Protein AF-A0A2N2LH31-F1 (afdb_monomer_lite)

Secondary structure (DSSP, 8-state):
----STTTT----TT---SS-SSHHHHHHHHHHHH--HHHHHHHHHHHHHHHHHHHHH-SS-SS-TTTHHHHHHHHHHHHHHHHHHHHHHHHHHHHHHHHHHHHHHHHHHHHHHHHHHHHHHHHHHHHHHHHHHHHHHHHHHHHHHHHHHHHHHHHHHHHHHHHHHHHHHHHHHH--

Sequence (177 aa):
MSQNRATRHLLPHAHLGATFGSDRFGAFAERFARGFGAPRFLIAQTIAVAVWIAWNAATHDAFDPFPFILLNLAFSTQAAYAAPLILLAQTRQAERDREWTDADAHHREELSGATLELLAQNTSLTESVSELLQRNTTLTEELQALLRQNTKLTRQVHDLSRHIDGLTGEIHARIAP

Radius of gyration: 48.24 Å; chains: 1; bounding box: 97×50×136 Å

pLDDT: mean 84.01, std 14.58, range [45.69, 97.94]

Structure (mmCIF, N/CA/C/O backbone):
data_AF-A0A2N2LH31-F1
#
_entry.id   AF-A0A2N2LH31-F1
#
loop_
_atom_site.group_PDB
_atom_site.id
_atom_site.type_symbol
_atom_site.label_atom_id
_atom_site.label_alt_id
_atom_site.label_comp_id
_atom_site.label_asym_id
_atom_site.label_entity_id
_atom_site.label_seq_id
_atom_site.pdbx_PDB_ins_code
_atom_site.Cartn_x
_atom_site.Cartn_y
_atom_site.Cartn_z
_atom_site.occupancy
_atom_site.B_iso_or_equiv
_atom_site.auth_seq_id
_atom_site.auth_comp_id
_atom_site.auth_asym_id
_atom_site.auth_atom_id
_atom_site.pdbx_PDB_model_num
ATOM 1 N N . MET A 1 1 ? -39.352 -5.145 4.493 1.00 45.69 1 MET A N 1
ATOM 2 C CA . MET A 1 1 ? -38.837 -4.703 3.173 1.00 45.69 1 MET A CA 1
ATOM 3 C C . MET A 1 1 ? -37.387 -4.227 3.302 1.00 45.69 1 MET A C 1
ATOM 5 O O . MET A 1 1 ? -37.117 -3.044 3.172 1.00 45.69 1 MET A O 1
ATOM 9 N N . SER A 1 2 ? -36.446 -5.134 3.590 1.00 51.97 2 SER A N 1
ATOM 10 C CA . SER A 1 2 ? -35.007 -4.820 3.653 1.00 51.97 2 SER A CA 1
ATOM 11 C C . SER A 1 2 ? -34.192 -6.082 3.372 1.00 51.97 2 SER A C 1
ATOM 13 O O . SER A 1 2 ? -33.746 -6.756 4.287 1.00 51.97 2 SER A O 1
ATOM 15 N N . GLN A 1 3 ? -34.091 -6.467 2.101 1.00 52.31 3 GLN A N 1
ATOM 16 C CA . GLN A 1 3 ? -33.168 -7.508 1.635 1.00 52.31 3 GLN A CA 1
ATOM 17 C C . GLN A 1 3 ? -32.968 -7.320 0.129 1.00 52.31 3 GLN A C 1
ATOM 19 O O . GLN A 1 3 ? -33.564 -8.026 -0.675 1.00 52.31 3 GLN A O 1
ATOM 24 N N . ASN A 1 4 ? -32.213 -6.290 -0.272 1.00 50.59 4 ASN A N 1
ATOM 25 C CA . ASN A 1 4 ? -31.681 -6.225 -1.640 1.00 50.59 4 ASN A CA 1
ATOM 26 C C . ASN A 1 4 ? -30.512 -5.230 -1.777 1.00 50.59 4 ASN A C 1
ATOM 28 O O . ASN A 1 4 ? -30.569 -4.281 -2.553 1.00 50.59 4 ASN A O 1
ATOM 32 N N . ARG A 1 5 ? -29.456 -5.388 -0.968 1.00 58.22 5 ARG A N 1
ATOM 33 C CA . ARG A 1 5 ? -28.198 -4.627 -1.146 1.00 58.22 5 ARG A CA 1
ATOM 34 C C . ARG A 1 5 ? -26.952 -5.502 -1.315 1.00 58.22 5 ARG A C 1
ATOM 36 O O . ARG A 1 5 ? -25.916 -4.986 -1.704 1.00 58.22 5 ARG A O 1
ATOM 43 N N . ALA A 1 6 ? -27.054 -6.815 -1.103 1.00 57.94 6 ALA A N 1
ATOM 44 C CA . ALA A 1 6 ? -25.898 -7.713 -1.086 1.00 57.94 6 ALA A CA 1
ATOM 45 C C . ALA A 1 6 ? -25.481 -8.277 -2.463 1.00 57.94 6 ALA A C 1
ATOM 47 O O . ALA A 1 6 ? -24.481 -8.975 -2.553 1.00 57.94 6 ALA A O 1
ATOM 48 N N . THR A 1 7 ? -26.208 -7.992 -3.548 1.00 54.97 7 THR A N 1
ATOM 49 C CA . THR A 1 7 ? -25.987 -8.638 -4.861 1.00 54.97 7 THR A CA 1
ATOM 50 C C . THR A 1 7 ? -25.370 -7.733 -5.930 1.00 54.97 7 THR A C 1
ATOM 52 O O . THR A 1 7 ? -25.265 -8.137 -7.085 1.00 54.97 7 THR A O 1
ATOM 55 N N . ARG A 1 8 ? -24.915 -6.519 -5.585 1.00 56.97 8 ARG A N 1
ATOM 56 C CA . ARG A 1 8 ? -24.373 -5.570 -6.580 1.00 56.97 8 ARG A CA 1
ATOM 57 C C . ARG A 1 8 ? -22.922 -5.844 -7.008 1.00 56.97 8 ARG A C 1
ATOM 59 O O . ARG A 1 8 ? -22.485 -5.281 -8.002 1.00 56.97 8 ARG A O 1
ATOM 66 N N . HIS A 1 9 ? -22.197 -6.715 -6.303 1.00 56.19 9 HIS A N 1
ATOM 67 C CA . HIS A 1 9 ? -20.758 -6.945 -6.519 1.00 56.19 9 HIS A CA 1
ATOM 68 C C . HIS A 1 9 ? -20.408 -8.163 -7.394 1.00 56.19 9 HIS A C 1
ATOM 70 O O . HIS A 1 9 ? -19.239 -8.505 -7.523 1.00 56.19 9 HIS A O 1
ATOM 76 N N . LEU A 1 10 ? -21.388 -8.806 -8.037 1.00 57.91 10 LEU A N 1
ATOM 77 C CA . LEU A 1 10 ? -21.166 -9.961 -8.921 1.00 57.91 10 LEU A CA 1
ATOM 78 C C . LEU A 1 10 ? -21.287 -9.579 -10.405 1.00 57.91 10 LEU A C 1
ATOM 80 O O . LEU A 1 10 ? -22.038 -10.205 -11.148 1.00 57.91 10 LEU A O 1
ATOM 84 N N . LEU A 1 11 ? -20.560 -8.549 -10.847 1.00 63.25 11 LEU A N 1
ATOM 85 C CA . LEU A 1 11 ? -20.294 -8.347 -12.275 1.00 63.25 11 LEU A CA 1
ATOM 86 C C . LEU A 1 11 ? -18.932 -8.972 -12.609 1.00 63.25 11 LEU A C 1
ATOM 88 O O . LEU A 1 11 ? -17.904 -8.439 -12.192 1.00 63.25 11 LEU A O 1
ATOM 92 N N . PRO A 1 12 ? -18.898 -10.094 -13.349 1.00 55.97 12 PRO A N 1
ATOM 93 C CA . PRO A 1 12 ? -17.662 -10.650 -13.871 1.00 55.97 12 PRO A CA 1
ATOM 94 C C . PRO A 1 12 ? -16.998 -9.626 -14.792 1.00 55.97 12 PRO A C 1
ATOM 96 O O . PRO A 1 12 ? -17.654 -9.034 -15.649 1.00 55.97 12 PRO A O 1
ATOM 99 N N . HIS A 1 13 ? -15.696 -9.430 -14.619 1.00 55.97 13 HIS A N 1
ATOM 100 C CA . HIS A 1 13 ? -14.848 -8.559 -15.427 1.00 55.97 13 HIS A CA 1
ATOM 101 C C . HIS A 1 13 ? -14.835 -8.983 -16.912 1.00 55.97 13 HIS A C 1
ATOM 103 O O . HIS A 1 13 ? -13.905 -9.629 -17.383 1.00 55.97 13 HIS A O 1
ATOM 109 N N . ALA A 1 14 ? -15.860 -8.599 -17.674 1.00 53.34 14 ALA A N 1
ATOM 110 C CA . ALA A 1 14 ? -15.979 -8.844 -19.115 1.00 53.34 14 ALA A CA 1
ATOM 111 C C . ALA A 1 14 ? -15.259 -7.783 -19.976 1.00 53.34 14 ALA A C 1
ATOM 113 O O . ALA A 1 14 ? -15.444 -7.734 -21.189 1.00 53.34 14 ALA A O 1
ATOM 114 N N . HIS A 1 15 ? -14.427 -6.933 -19.363 1.00 51.41 15 HIS A N 1
ATOM 115 C CA . HIS A 1 15 ? -13.677 -5.873 -20.046 1.00 51.41 15 HIS A CA 1
ATOM 116 C C . HIS A 1 15 ? -12.188 -6.182 -20.245 1.00 51.41 15 HIS A C 1
ATOM 118 O O . HIS A 1 15 ? -11.437 -5.292 -20.633 1.00 51.41 15 HIS A O 1
ATOM 124 N N . LEU A 1 16 ? -11.753 -7.439 -20.094 1.00 53.88 16 LEU A N 1
ATOM 125 C CA . LEU A 1 16 ? -10.480 -7.897 -20.670 1.00 53.88 16 LEU A CA 1
ATOM 126 C C . LEU A 1 16 ? -10.617 -8.044 -22.198 1.00 53.88 16 LEU A C 1
ATOM 128 O O . LEU A 1 16 ? -10.362 -9.101 -22.772 1.00 53.88 16 LEU A O 1
ATOM 132 N N . GLY A 1 17 ? -11.036 -6.968 -22.869 1.00 49.69 17 GLY A N 1
ATOM 133 C CA . GLY A 1 17 ? -10.661 -6.766 -24.257 1.00 49.69 17 GLY A CA 1
ATOM 134 C C . GLY A 1 17 ? -9.139 -6.814 -24.301 1.00 49.69 17 GLY A C 1
ATOM 135 O O . GLY A 1 17 ? -8.484 -6.212 -23.449 1.00 49.69 17 GLY A O 1
ATOM 136 N N . ALA A 1 18 ? -8.593 -7.611 -25.218 1.00 56.12 18 ALA A N 1
ATOM 137 C CA . ALA A 1 18 ? -7.158 -7.777 -25.389 1.00 56.12 18 ALA A CA 1
ATOM 138 C C . ALA A 1 18 ? -6.445 -6.423 -25.232 1.00 56.12 18 ALA A C 1
ATOM 140 O O . ALA A 1 18 ? -6.849 -5.429 -25.834 1.00 56.12 18 ALA A O 1
ATOM 141 N N . THR A 1 19 ? -5.400 -6.384 -24.400 1.00 56.78 19 THR A N 1
ATOM 142 C CA . THR A 1 19 ? -4.650 -5.167 -24.028 1.00 56.78 19 THR A CA 1
ATOM 143 C C . THR A 1 19 ? -4.123 -4.398 -25.250 1.00 56.78 19 THR A C 1
ATOM 145 O O . THR A 1 19 ? -3.793 -3.220 -25.162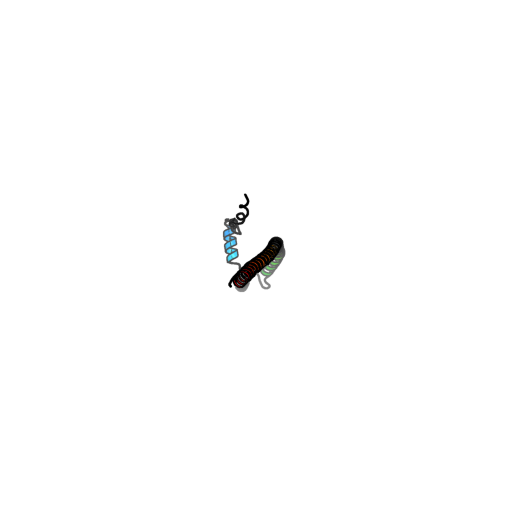 1.00 56.78 19 THR A O 1
ATOM 148 N N . PHE A 1 20 ? -4.106 -5.058 -26.409 1.00 56.59 20 PHE A N 1
ATOM 149 C CA . PHE A 1 20 ? -4.045 -4.462 -27.732 1.00 56.59 20 PHE A CA 1
ATOM 150 C C . PHE A 1 20 ? -5.225 -5.027 -28.531 1.00 56.59 20 PHE A C 1
ATOM 152 O O . PHE A 1 20 ? -5.375 -6.245 -28.588 1.00 56.59 20 PHE A O 1
ATOM 159 N N . GLY A 1 21 ? -6.081 -4.164 -29.090 1.00 55.81 21 GLY A N 1
ATOM 160 C CA . GLY A 1 21 ? -7.324 -4.554 -29.769 1.00 55.81 21 GLY A CA 1
ATOM 161 C C . GLY A 1 21 ? -7.152 -5.657 -30.823 1.00 55.81 21 GLY A C 1
ATOM 162 O O . GLY A 1 21 ? -6.046 -5.933 -31.280 1.00 55.81 21 GLY A O 1
ATOM 163 N N . SER A 1 22 ? -8.256 -6.284 -31.233 1.00 60.31 22 SER A N 1
ATOM 164 C CA . SER A 1 22 ? -8.323 -7.436 -32.154 1.00 60.31 22 SER A CA 1
ATOM 165 C C . SER A 1 22 ? -7.925 -7.138 -33.614 1.00 60.31 22 SER A C 1
ATOM 167 O O . SER A 1 22 ? -8.439 -7.752 -34.547 1.00 60.31 22 SER A O 1
ATOM 169 N N . ASP A 1 23 ? -7.008 -6.201 -33.819 1.00 73.25 23 ASP A N 1
ATOM 170 C CA . ASP A 1 23 ? -6.444 -5.831 -35.105 1.00 73.25 23 ASP A CA 1
ATOM 171 C C . ASP A 1 23 ? -5.160 -6.618 -35.389 1.00 73.25 23 ASP A C 1
ATOM 173 O O . ASP A 1 23 ? -4.504 -7.167 -34.500 1.00 73.25 23 ASP A O 1
ATOM 177 N N . ARG A 1 24 ? -4.722 -6.615 -36.652 1.00 69.12 24 ARG A N 1
ATOM 178 C CA . ARG A 1 24 ? -3.431 -7.199 -37.075 1.00 69.12 24 ARG A CA 1
ATOM 179 C C . ARG A 1 24 ? -2.246 -6.629 -36.275 1.00 69.12 24 ARG A C 1
ATOM 181 O O . ARG A 1 24 ? -1.245 -7.318 -36.088 1.00 69.12 24 ARG A O 1
ATOM 188 N N . PHE A 1 25 ? -2.392 -5.403 -35.766 1.00 66.25 25 PHE A N 1
ATOM 189 C CA . PHE A 1 25 ? -1.468 -4.766 -34.829 1.00 66.25 25 PHE A CA 1
ATOM 190 C C . PHE A 1 25 ? -1.490 -5.388 -33.432 1.00 66.25 25 PHE A C 1
ATOM 192 O O . PHE A 1 25 ? -0.424 -5.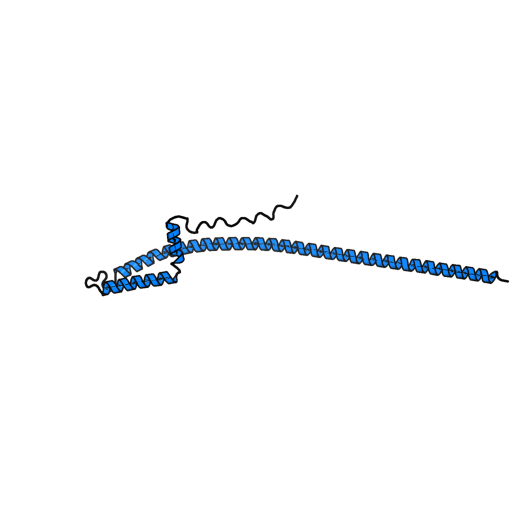547 -32.847 1.00 66.25 25 PHE A O 1
ATOM 199 N N . GLY A 1 26 ? -2.653 -5.792 -32.916 1.00 68.06 26 GLY A N 1
ATOM 200 C CA . GLY A 1 26 ? -2.762 -6.490 -31.636 1.00 68.06 26 GLY A CA 1
ATOM 201 C C . GLY A 1 26 ? -2.076 -7.846 -31.669 1.00 68.06 26 GLY A C 1
ATOM 202 O O . GLY A 1 26 ? -1.240 -8.121 -30.819 1.00 68.06 26 GLY A O 1
ATOM 203 N N . ALA A 1 27 ? -2.297 -8.641 -32.720 1.00 73.50 27 ALA A N 1
ATOM 204 C CA . ALA A 1 27 ? -1.615 -9.928 -32.891 1.00 73.50 27 ALA A CA 1
ATOM 205 C C . ALA A 1 27 ? -0.083 -9.782 -33.032 1.00 73.50 27 ALA A C 1
ATOM 207 O O . ALA A 1 27 ? 0.683 -10.607 -32.522 1.00 73.50 27 ALA A O 1
ATOM 208 N N . PHE A 1 28 ? 0.380 -8.721 -33.705 1.00 71.31 28 PHE A N 1
ATOM 209 C CA . PHE A 1 28 ? 1.802 -8.385 -33.793 1.00 71.31 28 PHE A CA 1
ATOM 210 C C . PHE A 1 28 ? 2.365 -7.948 -32.437 1.00 71.31 28 PHE A C 1
ATOM 212 O O . PHE A 1 28 ? 3.392 -8.479 -32.019 1.00 71.31 28 PHE A O 1
ATOM 219 N N . ALA A 1 29 ? 1.671 -7.052 -31.731 1.00 68.31 29 ALA A N 1
ATOM 220 C CA . ALA A 1 29 ? 2.033 -6.582 -30.397 1.00 68.31 29 ALA A CA 1
ATOM 221 C C . ALA A 1 29 ? 2.070 -7.730 -29.383 1.00 68.31 29 ALA A C 1
ATOM 223 O O . ALA A 1 29 ? 2.981 -7.794 -28.569 1.00 68.31 29 ALA A O 1
ATOM 224 N N . GLU A 1 30 ? 1.153 -8.688 -29.473 1.00 72.12 30 GLU A N 1
ATOM 225 C CA . GLU A 1 30 ? 1.095 -9.851 -28.590 1.00 72.12 30 GLU A CA 1
ATOM 226 C C . GLU A 1 30 ? 2.241 -10.840 -28.862 1.00 72.12 30 GLU A C 1
ATOM 228 O O . GLU A 1 30 ? 2.814 -11.426 -27.939 1.00 72.12 30 GLU A O 1
ATOM 233 N N . ARG A 1 31 ? 2.636 -11.012 -30.134 1.00 70.94 31 ARG A N 1
ATOM 234 C CA . ARG A 1 31 ? 3.818 -11.809 -30.501 1.00 70.94 31 ARG A CA 1
ATOM 235 C C . ARG A 1 31 ? 5.122 -11.103 -30.118 1.00 70.94 31 ARG A C 1
ATOM 237 O O . ARG A 1 31 ? 6.050 -11.773 -29.668 1.00 70.94 31 ARG A O 1
ATOM 244 N N . PHE A 1 32 ? 5.162 -9.776 -30.224 1.00 68.31 32 PHE A N 1
ATOM 245 C CA . PHE A 1 32 ? 6.249 -8.947 -29.707 1.00 68.31 32 PHE A CA 1
ATOM 246 C C . PHE A 1 32 ? 6.343 -9.033 -28.179 1.00 68.31 32 PHE A C 1
ATOM 248 O O . PHE A 1 32 ? 7.412 -9.340 -27.669 1.00 68.31 32 PHE A O 1
ATOM 255 N N . ALA A 1 33 ? 5.240 -8.874 -27.447 1.00 69.62 33 ALA A N 1
ATOM 256 C CA . ALA A 1 33 ? 5.196 -8.896 -25.984 1.00 69.62 33 ALA A CA 1
ATOM 257 C C . ALA A 1 33 ? 5.616 -10.251 -25.397 1.00 69.62 33 ALA A C 1
ATOM 259 O O . ALA A 1 33 ? 6.379 -10.300 -24.435 1.00 69.62 33 ALA A O 1
ATOM 260 N N . ARG A 1 34 ? 5.186 -11.364 -26.007 1.00 70.88 34 ARG A N 1
ATOM 261 C CA . ARG A 1 34 ? 5.621 -12.710 -25.593 1.00 70.88 34 ARG A CA 1
ATOM 262 C C . ARG A 1 34 ? 7.086 -13.004 -25.934 1.00 70.88 34 ARG A C 1
ATOM 264 O O . ARG A 1 34 ? 7.716 -13.812 -25.256 1.00 70.88 34 ARG A O 1
ATOM 271 N N . GLY A 1 35 ? 7.624 -12.384 -26.987 1.00 63.62 35 GLY A N 1
ATOM 272 C CA . GLY A 1 35 ? 8.994 -12.605 -27.465 1.00 63.62 35 GLY A CA 1
ATOM 273 C C . GLY A 1 35 ? 10.050 -11.672 -26.860 1.00 63.62 35 GLY A C 1
ATOM 274 O O . GLY A 1 35 ? 11.212 -12.060 -26.763 1.00 63.62 35 GLY A O 1
ATOM 275 N N . PHE A 1 36 ? 9.666 -10.469 -26.431 1.00 68.94 36 PHE A N 1
ATOM 276 C CA . PHE A 1 36 ? 10.553 -9.414 -25.929 1.00 68.94 36 PHE A CA 1
ATOM 277 C C . PHE A 1 36 ? 10.445 -9.254 -24.406 1.00 68.94 36 PHE A C 1
ATOM 279 O O . PHE A 1 36 ? 10.098 -8.197 -23.886 1.00 68.94 36 PHE A O 1
ATOM 286 N N . GLY A 1 37 ? 10.816 -10.292 -23.656 1.00 63.94 37 GLY A N 1
ATOM 287 C CA . GLY A 1 37 ? 11.320 -10.046 -22.303 1.00 63.94 37 GLY A CA 1
ATOM 288 C C . GLY A 1 37 ? 12.611 -9.220 -22.394 1.00 63.94 37 GLY A C 1
ATOM 289 O O . GLY A 1 37 ? 13.426 -9.482 -23.282 1.00 63.94 37 GLY A O 1
ATOM 290 N N . ALA A 1 38 ? 12.824 -8.264 -21.480 1.00 70.62 38 ALA A N 1
ATOM 291 C CA . ALA A 1 38 ? 13.996 -7.374 -21.446 1.00 70.62 38 ALA A CA 1
ATOM 292 C C . ALA A 1 38 ? 15.361 -8.031 -21.800 1.00 70.62 38 ALA A C 1
ATOM 294 O O . ALA A 1 38 ? 16.122 -7.416 -22.547 1.00 70.62 38 ALA A O 1
ATOM 295 N N . PRO A 1 39 ? 15.688 -9.278 -21.383 1.00 77.44 39 PRO A N 1
ATOM 296 C CA . PRO A 1 39 ? 16.967 -9.896 -21.755 1.00 77.44 39 PRO A CA 1
ATOM 297 C C . PRO A 1 39 ? 17.078 -10.342 -23.225 1.00 77.44 39 PRO A C 1
ATOM 299 O O . PRO A 1 39 ? 18.179 -10.366 -23.772 1.00 77.44 39 PRO A O 1
ATOM 302 N N . ARG A 1 40 ? 15.976 -10.693 -23.903 1.00 82.19 40 ARG A N 1
ATOM 303 C CA . ARG A 1 40 ? 16.027 -11.232 -25.280 1.00 82.19 40 ARG A CA 1
ATOM 304 C C . ARG A 1 40 ? 16.316 -10.145 -26.317 1.00 82.19 40 ARG A C 1
ATOM 306 O O . ARG A 1 40 ? 16.985 -10.420 -27.309 1.00 82.19 40 ARG A O 1
ATOM 313 N N . PHE A 1 41 ? 15.871 -8.914 -26.054 1.00 83.25 41 PHE A N 1
ATOM 314 C CA . PHE A 1 41 ? 16.177 -7.751 -26.890 1.00 83.25 41 PHE A CA 1
ATOM 315 C C . PHE A 1 41 ? 17.680 -7.462 -26.944 1.00 83.25 41 PHE A C 1
ATOM 317 O O . PHE A 1 41 ? 18.235 -7.295 -28.028 1.00 83.25 41 PHE A O 1
ATOM 324 N N . LEU A 1 42 ? 18.340 -7.465 -25.782 1.00 85.81 42 LEU A N 1
ATOM 325 C CA . LEU A 1 42 ? 19.772 -7.190 -25.682 1.00 85.81 42 LEU A CA 1
ATOM 326 C C . LEU A 1 42 ? 20.594 -8.203 -26.487 1.00 85.81 42 LEU A C 1
ATOM 328 O O . LEU A 1 42 ? 21.466 -7.806 -27.250 1.00 85.81 42 LEU A O 1
ATOM 332 N N . ILE A 1 43 ? 20.258 -9.494 -26.396 1.00 88.75 43 ILE A N 1
ATOM 333 C CA . ILE A 1 43 ? 20.941 -10.557 -27.151 1.00 88.75 43 ILE A CA 1
ATOM 334 C C . ILE A 1 43 ? 20.785 -10.351 -28.664 1.00 88.75 43 ILE A C 1
ATOM 336 O O . ILE A 1 43 ? 21.769 -10.420 -29.400 1.00 88.75 43 ILE A O 1
ATOM 340 N N . ALA A 1 44 ? 19.565 -10.075 -29.138 1.00 87.69 44 ALA A N 1
ATOM 341 C CA . ALA A 1 44 ? 19.313 -9.838 -30.559 1.00 87.69 44 ALA A CA 1
ATOM 342 C C . ALA A 1 44 ? 20.079 -8.608 -31.082 1.00 87.69 44 ALA A C 1
ATOM 344 O O . ALA A 1 44 ? 20.685 -8.676 -32.153 1.00 87.69 44 ALA A O 1
ATOM 345 N N . GLN A 1 45 ? 20.115 -7.519 -30.304 1.00 88.25 45 GLN A N 1
ATOM 346 C CA . GLN A 1 45 ? 20.884 -6.314 -30.625 1.00 88.25 45 GLN A CA 1
ATOM 347 C C . GLN A 1 45 ? 22.389 -6.612 -30.714 1.00 88.25 45 GLN A C 1
ATOM 349 O O . GLN A 1 45 ? 23.039 -6.188 -31.668 1.00 88.25 45 GLN A O 1
ATOM 354 N N . THR A 1 46 ? 22.949 -7.368 -29.763 1.00 90.31 46 THR A N 1
ATOM 355 C CA . THR A 1 46 ? 24.370 -7.752 -29.778 1.00 90.31 46 THR A CA 1
ATOM 356 C C . THR A 1 46 ? 24.722 -8.580 -31.013 1.00 90.31 46 THR A C 1
ATOM 358 O O . THR A 1 46 ? 25.747 -8.323 -31.642 1.00 90.31 46 THR A O 1
ATOM 361 N N . ILE A 1 47 ? 23.867 -9.533 -31.401 1.00 93.69 47 ILE A N 1
ATOM 362 C CA . ILE A 1 47 ? 24.074 -10.340 -32.613 1.00 93.69 47 ILE A CA 1
ATOM 363 C C . ILE A 1 47 ? 24.047 -9.452 -33.861 1.00 93.69 47 ILE A C 1
ATOM 365 O O . ILE A 1 47 ? 24.927 -9.579 -34.708 1.00 93.69 47 ILE A O 1
ATOM 369 N N . ALA A 1 48 ? 23.085 -8.530 -33.966 1.00 90.25 48 ALA A N 1
ATOM 370 C CA . ALA A 1 48 ? 22.991 -7.618 -35.106 1.00 90.25 48 ALA A CA 1
ATOM 371 C C . ALA A 1 48 ? 24.264 -6.767 -35.272 1.00 90.25 48 ALA A C 1
ATOM 373 O O . ALA A 1 48 ? 24.794 -6.655 -36.378 1.00 90.25 48 ALA A O 1
ATOM 374 N N . VAL A 1 49 ? 24.801 -6.235 -34.169 1.00 90.62 49 VAL A N 1
ATOM 375 C CA . VAL A 1 49 ? 26.063 -5.473 -34.164 1.00 90.62 49 VAL A CA 1
ATOM 376 C C . VAL A 1 49 ? 27.249 -6.354 -34.555 1.00 90.62 49 VAL A C 1
ATOM 378 O O . VAL A 1 49 ? 28.062 -5.955 -35.386 1.00 90.62 49 VAL A O 1
ATOM 381 N N . ALA A 1 50 ? 27.345 -7.563 -33.997 1.00 91.19 50 ALA A N 1
ATOM 382 C CA . ALA A 1 50 ? 28.428 -8.493 -34.311 1.00 91.19 50 ALA A CA 1
ATOM 383 C C . ALA A 1 50 ? 28.435 -8.885 -35.799 1.00 91.19 50 ALA A C 1
ATOM 385 O O . ALA A 1 50 ? 29.496 -8.907 -36.423 1.00 91.19 50 ALA A O 1
ATOM 386 N N . VAL A 1 51 ? 27.257 -9.134 -36.383 1.00 91.69 51 VAL A N 1
ATOM 387 C CA . VAL A 1 51 ? 27.102 -9.424 -37.816 1.00 91.69 51 VAL A CA 1
ATOM 388 C C . VAL A 1 51 ? 27.511 -8.221 -38.670 1.00 91.69 51 VAL A C 1
ATOM 390 O O . VAL A 1 51 ? 28.219 -8.408 -39.655 1.00 91.69 51 VAL A O 1
ATOM 393 N N . TRP A 1 52 ? 27.135 -6.996 -38.284 1.00 87.88 52 TRP A N 1
ATOM 394 C CA . TRP A 1 52 ? 27.533 -5.774 -38.998 1.00 87.88 52 TRP A CA 1
ATOM 395 C C . TRP A 1 52 ? 29.053 -5.593 -39.039 1.00 87.88 52 TRP A C 1
ATOM 397 O O . TRP A 1 52 ? 29.620 -5.312 -40.097 1.00 87.88 52 TRP A O 1
ATOM 407 N N . ILE A 1 53 ? 29.719 -5.790 -37.898 1.00 86.69 53 ILE A N 1
ATOM 408 C CA . ILE A 1 53 ? 31.180 -5.702 -37.794 1.00 86.69 53 ILE A CA 1
ATOM 409 C C . ILE A 1 53 ? 31.837 -6.800 -38.640 1.00 86.69 53 ILE A C 1
ATOM 411 O O . ILE A 1 53 ? 32.736 -6.504 -39.424 1.00 86.69 53 ILE A O 1
ATOM 415 N N . ALA A 1 54 ? 31.372 -8.050 -38.526 1.00 87.25 54 ALA A N 1
ATOM 416 C CA . ALA A 1 54 ? 31.924 -9.179 -39.275 1.00 87.25 54 ALA A CA 1
ATOM 417 C C . ALA A 1 54 ? 31.771 -9.004 -40.796 1.00 87.25 54 ALA A C 1
ATOM 419 O O . ALA A 1 54 ? 32.713 -9.266 -41.541 1.00 87.25 54 ALA A O 1
ATOM 420 N N . TRP A 1 55 ? 30.615 -8.514 -41.253 1.00 86.69 55 TRP A N 1
ATOM 421 C CA . TRP A 1 55 ? 30.356 -8.220 -42.663 1.00 86.69 55 TRP A CA 1
ATOM 422 C C . TRP A 1 55 ? 31.299 -7.140 -43.211 1.00 86.69 55 TRP A C 1
ATOM 424 O O . TRP A 1 55 ? 31.911 -7.326 -44.265 1.00 86.69 55 TRP A O 1
ATOM 434 N N . ASN A 1 56 ? 31.460 -6.032 -42.479 1.00 84.25 56 ASN A N 1
ATOM 435 C CA . ASN A 1 56 ? 32.347 -4.938 -42.885 1.00 84.25 56 ASN A CA 1
ATOM 436 C C . ASN A 1 56 ? 33.831 -5.328 -42.832 1.00 84.25 56 ASN A C 1
ATOM 438 O O . ASN A 1 56 ? 34.601 -4.867 -43.665 1.00 84.25 56 ASN A O 1
ATOM 442 N N . ALA A 1 57 ? 34.230 -6.200 -41.903 1.00 80.19 57 ALA A N 1
ATOM 443 C CA . ALA A 1 57 ? 35.601 -6.702 -41.819 1.00 80.19 57 ALA A CA 1
ATOM 444 C C . ALA A 1 57 ? 35.946 -7.725 -42.920 1.00 80.19 57 ALA A C 1
ATOM 446 O O . ALA A 1 57 ? 37.107 -7.839 -43.305 1.00 80.19 57 ALA A O 1
ATOM 447 N N . ALA A 1 58 ? 34.960 -8.482 -43.415 1.00 80.25 58 ALA A N 1
ATOM 448 C CA . ALA A 1 58 ? 35.163 -9.515 -44.435 1.00 80.25 58 ALA A CA 1
ATOM 449 C C . ALA A 1 58 ? 35.140 -8.981 -45.881 1.00 80.25 58 ALA A C 1
ATOM 451 O O . ALA A 1 58 ? 35.605 -9.664 -46.796 1.00 80.25 58 ALA A O 1
ATOM 452 N N . THR A 1 59 ? 34.602 -7.780 -46.105 1.00 79.31 59 THR A N 1
ATOM 453 C CA . THR A 1 59 ? 34.416 -7.203 -47.445 1.00 79.31 59 THR A CA 1
ATOM 454 C C . THR A 1 59 ? 35.567 -6.250 -47.786 1.00 79.31 59 THR A C 1
ATOM 456 O O . THR A 1 59 ? 35.907 -5.390 -46.983 1.00 79.31 59 THR A O 1
ATOM 459 N N . HIS A 1 60 ? 36.171 -6.383 -48.977 1.00 63.12 60 HIS A N 1
ATOM 460 C CA . HIS A 1 60 ? 37.245 -5.476 -49.433 1.00 63.12 60 HIS A CA 1
ATOM 461 C C . HIS A 1 60 ? 36.733 -4.054 -49.726 1.00 63.12 60 HIS A C 1
ATOM 463 O O . HIS A 1 60 ? 37.436 -3.086 -49.449 1.00 63.12 60 HIS A O 1
ATOM 469 N N . ASP A 1 61 ? 35.493 -3.926 -50.211 1.00 69.44 61 ASP A N 1
ATOM 470 C CA . ASP A 1 61 ? 34.734 -2.672 -50.206 1.00 69.44 61 ASP A CA 1
ATOM 471 C C . ASP A 1 61 ? 34.073 -2.497 -48.832 1.00 69.44 61 ASP A C 1
ATOM 473 O O . ASP A 1 61 ? 32.900 -2.824 -48.627 1.00 69.44 61 ASP A O 1
ATOM 477 N N . ALA A 1 62 ? 34.853 -2.044 -47.851 1.00 68.62 62 ALA A N 1
ATOM 478 C CA . ALA A 1 62 ? 34.342 -1.762 -46.517 1.00 68.62 62 ALA A CA 1
ATOM 479 C C . ALA A 1 62 ? 33.332 -0.601 -46.586 1.00 68.62 62 ALA A C 1
ATOM 481 O O . ALA A 1 62 ? 33.708 0.559 -46.746 1.00 68.62 62 ALA A O 1
ATOM 482 N N . PHE A 1 63 ? 32.043 -0.926 -46.471 1.00 74.69 63 PHE A N 1
ATOM 483 C CA . PHE A 1 63 ? 30.946 0.047 -46.472 1.00 74.69 63 PHE A CA 1
ATOM 484 C C . PHE A 1 63 ? 31.016 0.999 -45.262 1.00 74.69 63 PHE A C 1
ATOM 486 O O . PHE A 1 63 ? 30.669 2.172 -45.374 1.00 74.69 63 PHE A O 1
ATOM 493 N N . ASP A 1 64 ? 31.511 0.507 -44.121 1.00 81.00 64 ASP A N 1
ATOM 494 C CA . ASP A 1 64 ? 31.773 1.269 -42.895 1.00 81.00 64 ASP A CA 1
ATOM 495 C C . ASP A 1 64 ? 33.179 0.917 -42.349 1.00 81.00 64 ASP A C 1
ATOM 497 O O . ASP A 1 64 ? 33.309 0.047 -41.483 1.00 81.00 64 ASP A O 1
ATOM 501 N N . PRO A 1 65 ? 34.263 1.520 -42.886 1.00 76.31 65 PRO A N 1
ATOM 502 C CA . PRO A 1 65 ? 35.633 1.256 -42.443 1.00 76.31 65 PRO A CA 1
ATOM 503 C C . PRO A 1 65 ? 35.864 1.670 -40.984 1.00 76.31 65 PRO A C 1
ATOM 505 O O . PRO A 1 65 ? 35.219 2.587 -40.472 1.00 76.31 65 PRO A O 1
ATOM 508 N N . PHE A 1 66 ? 36.834 1.039 -40.313 1.00 72.81 66 PHE A N 1
ATOM 509 C CA . PHE A 1 66 ? 37.245 1.428 -38.957 1.00 72.81 66 PHE A CA 1
ATOM 510 C C . PHE A 1 66 ? 37.576 2.934 -38.930 1.00 72.81 66 PHE A C 1
ATOM 512 O O . PHE A 1 66 ? 38.450 3.350 -39.697 1.00 72.81 66 PHE A O 1
ATOM 519 N N . PRO A 1 67 ? 36.893 3.772 -38.117 1.00 71.94 67 PRO A N 1
ATOM 520 C CA . PRO A 1 67 ? 36.262 3.492 -36.813 1.00 71.94 67 PRO A CA 1
ATOM 521 C C . PRO A 1 67 ? 34.715 3.314 -36.772 1.00 71.94 67 PRO A C 1
ATOM 523 O O . PRO A 1 67 ? 34.106 3.617 -35.746 1.00 71.94 67 PRO A O 1
ATOM 526 N N . PHE A 1 68 ? 34.069 2.812 -37.832 1.00 84.06 68 PHE A N 1
ATOM 527 C CA . PHE A 1 68 ? 32.614 2.548 -37.915 1.00 84.06 68 PHE A CA 1
ATOM 528 C C . PHE A 1 68 ? 31.724 3.787 -37.678 1.00 84.06 68 PHE A C 1
ATOM 530 O O . PHE A 1 68 ? 30.964 3.869 -36.704 1.00 84.06 68 PHE A O 1
ATOM 537 N N . ILE A 1 69 ? 31.834 4.795 -38.548 1.00 86.12 69 ILE A N 1
ATOM 538 C CA . ILE A 1 69 ? 31.117 6.074 -38.401 1.00 86.12 69 ILE A CA 1
ATOM 539 C C . ILE A 1 69 ? 29.598 5.913 -38.526 1.00 86.12 69 ILE A C 1
ATOM 541 O O . ILE A 1 69 ? 28.852 6.571 -37.795 1.00 86.12 69 ILE A O 1
ATOM 545 N N . LEU A 1 70 ? 29.128 5.025 -39.406 1.00 87.44 70 LEU A N 1
ATOM 546 C CA . LEU A 1 70 ? 27.695 4.825 -39.630 1.00 87.44 70 LEU A CA 1
ATOM 547 C C . LEU A 1 70 ? 27.047 4.125 -38.438 1.00 87.44 70 LEU A C 1
ATOM 549 O O . LEU A 1 70 ? 25.976 4.539 -37.987 1.00 87.44 70 LEU A O 1
ATOM 553 N N . LEU A 1 71 ? 27.724 3.115 -37.883 1.00 88.50 71 LEU A N 1
ATOM 554 C CA . LEU A 1 71 ? 27.273 2.439 -36.669 1.00 88.50 71 LEU A CA 1
ATOM 555 C C . LEU A 1 71 ? 27.198 3.414 -35.483 1.00 88.50 71 LEU A C 1
ATOM 557 O O . LEU A 1 71 ? 26.206 3.431 -34.751 1.00 88.50 71 LEU A O 1
ATOM 561 N N . ASN A 1 72 ? 28.212 4.267 -35.324 1.00 89.50 72 ASN A N 1
ATOM 562 C CA . ASN A 1 72 ? 28.232 5.289 -34.276 1.00 89.50 72 ASN A CA 1
ATOM 563 C C . ASN A 1 72 ? 27.106 6.316 -34.433 1.00 89.50 72 ASN A C 1
ATOM 565 O O . ASN A 1 72 ? 26.467 6.701 -33.448 1.00 89.50 72 ASN A O 1
ATOM 569 N N . LEU A 1 73 ? 26.836 6.745 -35.667 1.00 90.38 73 LEU A N 1
ATOM 570 C CA . LEU A 1 73 ? 25.744 7.665 -35.957 1.00 90.38 73 LEU A CA 1
ATOM 571 C C . LEU A 1 73 ? 24.391 7.028 -35.615 1.00 90.38 73 LEU A C 1
ATOM 573 O O . LEU A 1 73 ? 23.582 7.651 -34.928 1.00 90.38 73 LEU A O 1
ATOM 577 N N . ALA A 1 74 ? 24.177 5.771 -36.014 1.00 91.06 74 ALA A N 1
ATOM 578 C CA . ALA A 1 74 ? 22.952 5.035 -35.717 1.00 91.06 74 ALA A CA 1
ATOM 579 C C . ALA A 1 74 ? 22.706 4.909 -34.205 1.00 91.06 74 ALA A C 1
ATOM 581 O O . ALA A 1 74 ? 21.603 5.203 -33.740 1.00 91.06 74 ALA A O 1
ATOM 582 N N . PHE A 1 75 ? 23.729 4.552 -33.421 1.00 91.25 75 PHE A N 1
ATOM 583 C CA . PHE A 1 75 ? 23.617 4.493 -31.960 1.00 91.25 75 PHE A CA 1
ATOM 584 C C . PHE A 1 75 ? 23.364 5.860 -31.324 1.00 91.25 75 PHE A C 1
ATOM 586 O O . PHE A 1 75 ? 22.561 5.967 -30.396 1.00 91.25 75 PHE A O 1
ATOM 593 N N . SER A 1 76 ? 24.001 6.912 -31.841 1.00 94.00 76 SER A N 1
ATOM 594 C CA . SER A 1 76 ? 23.795 8.280 -31.357 1.00 94.00 76 SER A CA 1
ATOM 595 C C . SER A 1 76 ? 22.351 8.736 -31.583 1.00 94.00 76 SER A C 1
ATOM 597 O O . SER A 1 76 ? 21.710 9.259 -30.669 1.00 94.00 76 SER A O 1
ATOM 599 N N . THR A 1 77 ? 21.790 8.470 -32.766 1.00 93.12 77 THR A N 1
ATOM 600 C CA . THR A 1 77 ? 20.374 8.737 -33.053 1.00 93.12 77 THR A CA 1
ATOM 601 C C . THR A 1 77 ? 19.445 7.854 -32.215 1.00 93.12 77 THR A C 1
ATOM 603 O O . THR A 1 77 ? 18.442 8.347 -31.695 1.00 93.12 77 THR A O 1
ATOM 606 N N . GLN A 1 78 ? 19.783 6.573 -32.027 1.00 94.44 78 GLN A N 1
ATOM 607 C CA . GLN A 1 78 ? 19.011 5.653 -31.189 1.00 94.44 78 GLN A CA 1
ATOM 608 C C . GLN A 1 78 ? 18.914 6.166 -29.747 1.00 94.44 78 GLN A C 1
ATOM 610 O O . GLN A 1 78 ? 17.818 6.202 -29.191 1.00 94.44 78 GLN A O 1
ATOM 615 N N . ALA A 1 79 ? 20.027 6.607 -29.157 1.00 92.75 79 ALA A N 1
ATOM 616 C CA . ALA A 1 79 ? 20.044 7.181 -27.815 1.00 92.75 79 ALA A CA 1
ATOM 617 C C . ALA A 1 79 ? 19.222 8.480 -27.734 1.00 92.75 79 ALA A C 1
ATOM 619 O O . ALA A 1 79 ? 18.432 8.651 -26.801 1.00 92.75 79 ALA A O 1
ATOM 620 N N . ALA A 1 80 ? 19.352 9.357 -28.736 1.00 95.50 80 ALA A N 1
ATOM 621 C CA . ALA A 1 80 ? 18.626 10.624 -28.793 1.00 95.50 80 ALA A CA 1
ATOM 622 C C . ALA A 1 80 ? 17.097 10.440 -28.833 1.00 95.50 80 ALA A C 1
ATOM 624 O O . ALA A 1 80 ? 16.379 11.197 -28.184 1.00 95.50 80 ALA A O 1
ATOM 625 N N . TYR A 1 81 ? 16.591 9.426 -29.545 1.00 95.50 81 TYR A N 1
ATOM 626 C CA . TYR A 1 81 ? 15.153 9.126 -29.591 1.00 95.50 81 TYR A CA 1
ATOM 627 C C . TYR A 1 81 ? 14.675 8.237 -28.431 1.00 95.50 81 TYR A C 1
ATOM 629 O O . TYR A 1 81 ? 13.517 8.321 -28.016 1.00 95.50 81 TYR A O 1
ATOM 637 N N . ALA A 1 82 ? 15.559 7.418 -27.854 1.00 93.31 82 ALA A N 1
ATOM 638 C CA . ALA A 1 82 ? 15.227 6.600 -26.693 1.00 93.31 82 ALA A CA 1
ATOM 639 C C . ALA A 1 82 ? 14.887 7.460 -25.468 1.00 93.31 82 ALA A C 1
ATOM 641 O O . ALA A 1 82 ? 13.905 7.173 -24.792 1.00 93.31 82 ALA A O 1
ATOM 642 N N . ALA A 1 83 ? 15.642 8.530 -25.201 1.00 93.81 83 ALA A N 1
ATOM 643 C CA . ALA A 1 83 ? 15.419 9.397 -24.041 1.00 93.81 83 ALA A CA 1
ATOM 644 C C . ALA A 1 83 ? 13.970 9.938 -23.918 1.00 93.81 83 ALA A C 1
ATOM 646 O O . ALA A 1 83 ? 13.348 9.710 -22.877 1.00 93.81 83 ALA A O 1
ATOM 647 N N . PRO A 1 84 ? 13.375 10.589 -24.940 1.00 94.25 84 PRO A N 1
ATOM 648 C CA . PRO A 1 84 ? 11.997 11.077 -24.856 1.00 94.25 84 PRO A CA 1
ATOM 649 C C . PRO A 1 84 ? 10.956 9.950 -24.822 1.00 94.25 84 PRO A C 1
ATOM 651 O O . PRO A 1 84 ? 9.935 10.088 -24.149 1.00 94.25 84 PRO A O 1
ATOM 654 N N . LEU A 1 85 ? 11.200 8.822 -25.498 1.00 90.56 85 LEU A N 1
ATOM 655 C CA . LEU A 1 85 ? 10.311 7.659 -25.416 1.00 90.56 85 LEU A CA 1
ATOM 656 C C . LEU A 1 85 ? 10.296 7.045 -24.016 1.00 90.56 85 LEU A C 1
ATOM 658 O O . LEU A 1 85 ? 9.229 6.694 -23.514 1.00 90.56 85 LEU A O 1
ATOM 662 N N . ILE A 1 86 ? 11.466 6.925 -23.387 1.00 91.88 86 ILE A N 1
ATOM 663 C CA . ILE A 1 86 ? 11.603 6.444 -22.012 1.00 91.88 86 ILE A CA 1
ATOM 664 C C . ILE A 1 86 ? 10.889 7.406 -21.068 1.00 91.88 86 ILE A C 1
ATOM 666 O O . ILE A 1 86 ? 10.128 6.945 -20.223 1.00 91.88 86 ILE A O 1
ATOM 670 N N . LEU A 1 87 ? 11.055 8.720 -21.249 1.00 93.88 87 LEU A N 1
ATOM 671 C CA . LEU A 1 87 ? 10.360 9.715 -20.436 1.00 93.88 87 LEU A CA 1
ATOM 672 C C . LEU A 1 87 ? 8.836 9.582 -20.562 1.00 93.88 87 LEU A C 1
ATOM 674 O O . LEU A 1 87 ? 8.148 9.540 -19.549 1.00 93.88 87 LEU A O 1
ATOM 678 N N . LEU A 1 88 ? 8.304 9.437 -21.780 1.00 93.94 88 LEU A N 1
ATOM 679 C CA . LEU A 1 88 ? 6.866 9.240 -21.994 1.00 93.94 88 LEU A CA 1
ATOM 680 C C . LEU A 1 88 ? 6.362 7.903 -21.423 1.00 93.94 88 LEU A C 1
ATOM 682 O O . LEU A 1 88 ? 5.238 7.806 -20.928 1.00 93.94 88 LEU A O 1
ATOM 686 N N . ALA A 1 89 ? 7.177 6.851 -21.502 1.00 89.88 89 ALA A N 1
ATOM 687 C CA . ALA A 1 89 ? 6.855 5.569 -20.888 1.00 89.88 89 ALA A CA 1
ATOM 688 C C . ALA A 1 89 ? 6.813 5.688 -19.358 1.00 89.88 89 ALA A C 1
ATOM 690 O O . ALA A 1 89 ? 5.893 5.153 -18.741 1.00 89.88 89 ALA A O 1
ATOM 691 N N . GLN A 1 90 ? 7.757 6.426 -18.769 1.00 92.56 90 GLN A N 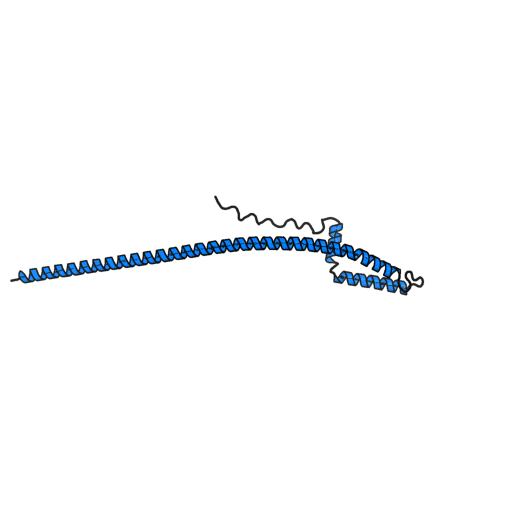1
ATOM 692 C CA . GLN A 1 90 ? 7.826 6.692 -17.335 1.00 92.56 90 GLN A CA 1
ATOM 693 C C . GLN A 1 90 ? 6.665 7.562 -16.854 1.00 92.56 90 GLN A C 1
ATOM 695 O O . GLN A 1 90 ? 6.065 7.225 -15.841 1.00 92.56 90 GLN A O 1
ATOM 700 N N . THR A 1 91 ? 6.284 8.623 -17.576 1.00 92.62 91 THR A N 1
ATOM 701 C CA . THR A 1 91 ? 5.119 9.439 -17.190 1.00 92.62 91 THR A CA 1
ATOM 702 C C . THR A 1 91 ? 3.837 8.616 -17.221 1.00 92.62 91 THR A C 1
ATOM 704 O O . THR A 1 91 ? 3.080 8.641 -16.258 1.00 92.62 91 THR A O 1
ATOM 707 N N . ARG A 1 92 ? 3.636 7.788 -18.255 1.00 91.56 92 ARG A N 1
ATOM 708 C CA . ARG A 1 92 ? 2.489 6.866 -18.325 1.00 91.56 92 ARG A CA 1
ATOM 709 C C . ARG A 1 92 ? 2.508 5.785 -17.246 1.00 91.56 92 ARG A C 1
ATOM 711 O O . ARG A 1 92 ? 1.451 5.315 -16.839 1.00 91.56 92 ARG A O 1
ATOM 718 N N . GLN A 1 93 ? 3.689 5.315 -16.846 1.00 90.19 93 GLN A N 1
ATOM 719 C CA . GLN A 1 93 ? 3.821 4.391 -15.718 1.00 90.19 93 GLN A CA 1
ATOM 720 C C . GLN A 1 93 ? 3.452 5.094 -14.411 1.00 90.19 93 GLN A C 1
ATOM 722 O O . GLN A 1 93 ? 2.599 4.588 -13.699 1.00 90.19 93 GLN A O 1
ATOM 727 N N . ALA A 1 94 ? 3.989 6.289 -14.163 1.00 93.38 94 ALA A N 1
ATOM 728 C CA . ALA A 1 94 ? 3.708 7.073 -12.966 1.00 93.38 94 ALA A CA 1
ATOM 729 C C . ALA A 1 94 ? 2.230 7.481 -12.845 1.00 93.38 94 ALA A C 1
ATOM 731 O O . ALA A 1 94 ? 1.684 7.455 -11.747 1.00 93.38 94 ALA A O 1
ATOM 732 N N . GLU A 1 95 ? 1.570 7.830 -13.954 1.00 93.25 95 GLU A N 1
ATOM 733 C CA . GLU A 1 95 ? 0.126 8.102 -13.986 1.00 93.25 95 GLU A CA 1
ATOM 734 C C . GLU A 1 95 ? -0.679 6.872 -13.558 1.00 93.25 95 GLU A C 1
ATOM 736 O O . GLU A 1 95 ? -1.492 6.970 -12.641 1.00 93.25 95 GLU A O 1
ATOM 741 N N . ARG A 1 96 ? -0.395 5.699 -14.143 1.00 91.81 96 ARG A N 1
ATOM 742 C CA . ARG A 1 96 ? -1.042 4.446 -13.728 1.00 91.81 96 ARG A CA 1
ATOM 743 C C . ARG A 1 96 ? -0.759 4.126 -12.267 1.00 91.81 96 ARG A C 1
ATOM 745 O O . ARG A 1 96 ? -1.686 3.825 -11.530 1.00 91.81 96 ARG A O 1
ATOM 752 N N . ASP A 1 97 ? 0.498 4.192 -11.840 1.00 93.50 97 ASP A N 1
ATOM 753 C CA . ASP A 1 97 ? 0.885 3.884 -10.460 1.00 93.50 97 ASP A CA 1
ATOM 754 C C . ASP A 1 97 ? 0.183 4.820 -9.466 1.00 93.50 97 ASP A C 1
ATOM 756 O O . ASP A 1 97 ? -0.228 4.390 -8.385 1.00 93.50 97 ASP A O 1
ATOM 760 N N . ARG A 1 98 ? -0.023 6.087 -9.846 1.00 93.00 98 ARG A N 1
ATOM 761 C CA . ARG A 1 98 ? -0.801 7.048 -9.063 1.00 93.00 98 ARG A CA 1
ATOM 762 C C . ARG A 1 98 ? -2.270 6.639 -8.964 1.00 93.00 98 ARG A C 1
ATOM 764 O O . ARG A 1 98 ? -2.788 6.622 -7.854 1.00 93.00 98 ARG A O 1
ATOM 771 N N . GLU A 1 99 ? -2.916 6.289 -10.076 1.00 92.81 99 GLU A N 1
ATOM 772 C CA . GLU A 1 99 ? -4.307 5.801 -10.083 1.00 92.81 99 GLU A CA 1
ATOM 773 C C . GLU A 1 99 ? -4.471 4.542 -9.219 1.00 92.81 99 GLU A C 1
ATOM 775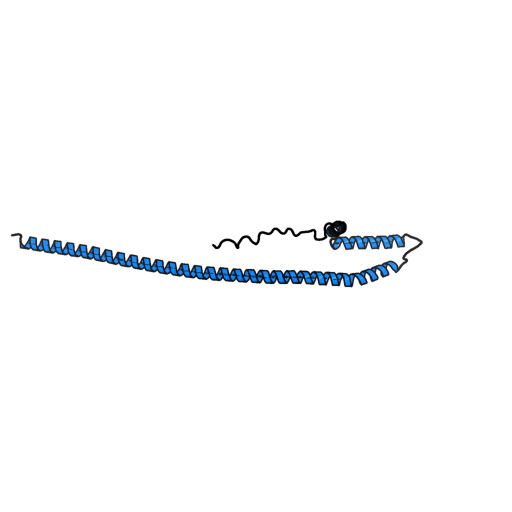 O O . GLU A 1 99 ? -5.400 4.454 -8.418 1.00 92.81 99 GLU A O 1
ATOM 780 N N . TRP A 1 100 ? -3.537 3.592 -9.325 1.00 91.62 100 TRP A N 1
ATOM 781 C CA . TRP A 1 100 ? -3.521 2.387 -8.494 1.00 91.62 100 TRP A CA 1
ATOM 782 C C . TRP A 1 100 ? -3.371 2.709 -7.006 1.00 91.62 100 T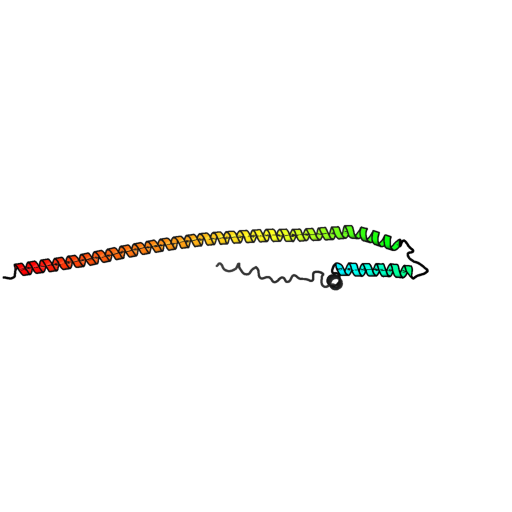RP A C 1
ATOM 784 O O . TRP A 1 100 ? -4.058 2.112 -6.181 1.00 91.62 100 TRP A O 1
ATOM 794 N N . THR A 1 101 ? -2.494 3.654 -6.661 1.00 94.25 101 THR A N 1
ATOM 795 C CA . THR A 1 101 ? -2.268 4.063 -5.267 1.00 94.25 101 THR A CA 1
ATOM 796 C C . THR A 1 101 ? -3.497 4.752 -4.677 1.00 94.25 101 THR A C 1
ATOM 798 O O . THR A 1 101 ? -3.848 4.493 -3.529 1.00 94.25 101 THR A O 1
ATOM 801 N N . ASP A 1 102 ? -4.161 5.605 -5.455 1.00 94.88 102 ASP A N 1
ATOM 802 C CA . ASP A 1 102 ? -5.364 6.328 -5.028 1.00 94.88 102 ASP A CA 1
ATOM 803 C C . ASP A 1 102 ? -6.547 5.369 -4.821 1.00 94.88 102 ASP A C 1
ATOM 805 O O . ASP A 1 102 ? -7.231 5.413 -3.799 1.00 94.88 102 ASP A O 1
ATOM 809 N N . ALA A 1 103 ? -6.724 4.413 -5.740 1.00 94.06 103 ALA A N 1
ATOM 810 C CA . ALA A 1 103 ? -7.715 3.351 -5.596 1.00 94.06 103 ALA A CA 1
ATOM 811 C C . ALA A 1 103 ? -7.449 2.466 -4.363 1.00 94.06 103 ALA A C 1
ATOM 813 O O . ALA A 1 103 ? -8.386 2.134 -3.635 1.00 94.06 103 ALA A O 1
ATOM 814 N N . ASP A 1 104 ? -6.187 2.107 -4.098 1.00 94.44 104 ASP A N 1
ATOM 815 C CA . ASP A 1 104 ? -5.810 1.347 -2.897 1.00 94.44 104 ASP A CA 1
ATOM 816 C C . ASP A 1 104 ? -6.074 2.150 -1.613 1.00 94.44 104 ASP A C 1
ATOM 818 O O . ASP A 1 104 ? -6.600 1.606 -0.642 1.00 94.44 104 ASP A O 1
ATOM 822 N N . ALA A 1 105 ? -5.774 3.452 -1.607 1.00 95.00 105 ALA A N 1
ATOM 823 C CA . ALA A 1 105 ? -6.049 4.331 -0.473 1.00 95.00 105 ALA A CA 1
ATOM 824 C C . ALA A 1 105 ? -7.552 4.405 -0.165 1.00 95.00 105 ALA A C 1
ATOM 826 O O . ALA A 1 105 ? -7.954 4.142 0.971 1.00 95.00 105 ALA A O 1
ATOM 827 N N . HIS A 1 106 ? -8.386 4.658 -1.178 1.00 94.31 106 HIS A N 1
ATOM 828 C CA . HIS A 1 106 ? -9.841 4.659 -1.023 1.00 94.31 106 HIS A CA 1
ATOM 829 C C . HIS A 1 106 ? -10.374 3.311 -0.535 1.00 94.31 106 HIS A C 1
ATOM 831 O O . HIS A 1 106 ? -11.190 3.263 0.387 1.00 94.31 106 HIS A O 1
ATOM 837 N N . HIS A 1 107 ? -9.870 2.203 -1.082 1.00 93.56 107 HIS A N 1
ATOM 838 C CA . HIS A 1 107 ? -10.283 0.874 -0.644 1.00 93.56 107 HIS A CA 1
ATOM 839 C C . HIS A 1 107 ? -9.940 0.611 0.833 1.00 93.56 107 HIS A C 1
ATOM 841 O O . HIS A 1 107 ? -10.744 0.036 1.574 1.00 93.56 107 HIS A O 1
ATOM 847 N N . ARG A 1 108 ? -8.769 1.066 1.298 1.00 94.06 108 ARG A N 1
ATOM 848 C CA . ARG A 1 108 ? -8.377 0.970 2.713 1.00 94.06 108 ARG A CA 1
ATOM 849 C C . ARG A 1 108 ? -9.257 1.824 3.617 1.00 94.06 108 ARG A C 1
ATOM 851 O O . ARG A 1 108 ? -9.602 1.369 4.708 1.00 94.06 108 ARG A O 1
ATOM 858 N N . GLU A 1 109 ? -9.623 3.028 3.186 1.00 95.69 109 GLU A N 1
ATOM 859 C CA . GLU A 1 109 ? -10.538 3.896 3.933 1.00 95.69 109 GLU A CA 1
ATOM 860 C C . GLU A 1 109 ? -11.913 3.235 4.094 1.00 95.69 109 GLU A C 1
ATOM 862 O O . GLU A 1 109 ? -12.404 3.126 5.222 1.00 95.69 109 GLU A O 1
ATOM 867 N N . GLU A 1 110 ? -12.482 2.697 3.011 1.00 94.38 110 GLU A N 1
ATOM 868 C CA . GLU A 1 110 ? -13.751 1.955 3.041 1.00 94.38 110 GLU A CA 1
ATOM 869 C C . GLU A 1 110 ? -13.690 0.757 4.000 1.00 94.38 110 GLU A C 1
ATOM 871 O O . GLU A 1 110 ? -14.572 0.586 4.849 1.00 94.38 110 GLU A O 1
ATOM 876 N N . LEU A 1 111 ? -12.622 -0.044 3.918 1.00 95.75 111 LEU A N 1
ATOM 877 C CA . LEU A 1 111 ? -12.424 -1.194 4.800 1.00 95.75 111 LEU A CA 1
ATOM 878 C C . LEU A 1 111 ? -12.288 -0.771 6.269 1.00 95.75 111 LEU A C 1
ATOM 880 O O . LEU A 1 111 ? -12.839 -1.427 7.160 1.00 95.75 111 LEU A O 1
ATOM 884 N N . SER A 1 112 ? -11.578 0.328 6.536 1.00 95.31 112 SER A N 1
ATOM 885 C CA . SER A 1 112 ? -11.420 0.859 7.891 1.00 95.31 112 SER A CA 1
ATOM 886 C C . SER A 1 112 ? -12.760 1.315 8.477 1.00 95.31 112 SER A C 1
ATOM 888 O O . SER A 1 112 ? -13.070 0.971 9.619 1.00 95.31 112 SER A O 1
ATOM 890 N N . GLY A 1 113 ? -13.599 1.987 7.680 1.00 96.69 113 GLY A N 1
ATOM 891 C CA . GLY A 1 113 ? -14.939 2.412 8.081 1.00 96.69 113 GLY A CA 1
ATOM 892 C C . GLY A 1 113 ? -15.849 1.226 8.398 1.00 96.69 113 GLY A C 1
ATOM 893 O O . GLY A 1 113 ? -16.457 1.186 9.468 1.00 96.69 113 GLY A O 1
ATOM 894 N N . ALA A 1 114 ? -15.870 0.213 7.527 1.00 96.19 114 ALA A N 1
ATOM 895 C CA . ALA A 1 114 ? -16.629 -1.016 7.763 1.00 96.19 114 ALA A CA 1
ATOM 896 C C . ALA A 1 114 ? -16.151 -1.761 9.024 1.00 96.19 114 ALA A C 1
ATOM 898 O O . ALA A 1 114 ? -16.957 -2.276 9.798 1.00 96.19 114 ALA A O 1
ATOM 899 N N . THR A 1 115 ? -14.838 -1.783 9.271 1.00 96.75 115 THR A N 1
ATOM 900 C CA . THR A 1 115 ? -14.262 -2.409 10.472 1.00 96.75 115 THR A CA 1
ATOM 901 C C . THR A 1 115 ? -14.683 -1.671 11.744 1.00 96.75 115 THR A C 1
ATOM 903 O O . THR A 1 115 ? -15.055 -2.313 12.726 1.00 96.75 115 THR A O 1
ATOM 906 N N . LEU A 1 116 ? -14.677 -0.333 11.733 1.00 97.25 116 LEU A N 1
ATOM 907 C CA . LEU A 1 116 ? -15.156 0.477 12.858 1.00 97.25 116 LEU A CA 1
ATOM 908 C C . LEU A 1 116 ? -16.642 0.237 13.145 1.00 97.25 116 LEU A C 1
ATOM 910 O O . LEU A 1 116 ? -17.024 0.121 14.310 1.00 97.25 116 LEU A O 1
ATOM 914 N N . GLU A 1 117 ? -17.468 0.106 12.106 1.00 97.12 117 GLU A N 1
ATOM 915 C CA . GLU A 1 117 ? -18.888 -0.218 12.263 1.00 97.12 117 GLU A CA 1
ATOM 916 C C . GLU A 1 117 ? -19.082 -1.595 12.917 1.00 97.12 117 GLU A C 1
ATOM 918 O O . GLU A 1 117 ? -19.836 -1.721 13.885 1.00 97.12 117 GLU A O 1
ATOM 923 N N . LEU A 1 118 ? -18.353 -2.617 12.456 1.00 97.75 118 LEU A N 1
ATOM 924 C CA . LEU A 1 118 ? -18.393 -3.952 13.059 1.00 97.75 118 LEU A CA 1
ATOM 925 C C . LEU A 1 118 ? -17.930 -3.938 14.519 1.00 97.75 118 LEU A C 1
ATOM 927 O O . LEU A 1 118 ? -18.526 -4.618 15.356 1.00 97.75 118 LEU A O 1
ATOM 931 N N . LEU A 1 119 ? -16.893 -3.168 14.852 1.00 97.94 119 LEU A N 1
ATOM 932 C CA . LEU A 1 119 ? -16.436 -3.017 16.235 1.00 97.94 119 LEU A CA 1
ATOM 933 C C . LEU A 1 119 ? -17.514 -2.371 17.112 1.00 97.94 119 LEU A C 1
ATOM 935 O O . LEU A 1 119 ? -17.802 -2.887 18.190 1.00 97.94 119 LEU A O 1
ATOM 939 N N . ALA A 1 120 ? -18.162 -1.304 16.638 1.00 97.06 120 ALA A N 1
ATOM 940 C CA . ALA A 1 120 ? -19.254 -0.655 17.361 1.00 97.06 120 ALA A CA 1
ATOM 941 C C . ALA A 1 120 ? -20.439 -1.610 17.599 1.00 97.06 120 ALA A C 1
ATOM 943 O O . ALA A 1 120 ? -20.968 -1.675 18.712 1.00 97.06 120 ALA A O 1
ATOM 944 N N . GLN A 1 121 ? -20.814 -2.402 16.588 1.00 97.56 121 GLN A N 1
ATOM 945 C CA . GLN A 1 121 ? -21.858 -3.422 16.724 1.00 97.56 121 GLN A CA 1
ATOM 946 C C . GLN A 1 121 ? -21.478 -4.495 17.756 1.00 97.56 121 GLN A C 1
ATOM 948 O O . GLN A 1 121 ? -22.295 -4.835 18.610 1.00 97.56 121 GLN A O 1
ATOM 953 N N . ASN A 1 122 ? -20.238 -4.995 17.729 1.00 96.62 122 ASN A N 1
ATOM 954 C CA . ASN A 1 122 ? -19.763 -5.981 18.705 1.00 96.62 122 ASN A CA 1
ATOM 955 C C . ASN A 1 122 ? -19.778 -5.437 20.139 1.00 96.62 122 ASN A C 1
ATOM 957 O O . ASN A 1 122 ? -20.191 -6.152 21.055 1.00 96.62 122 ASN A O 1
ATOM 961 N N . THR A 1 123 ? -19.379 -4.180 20.345 1.00 97.19 123 THR A N 1
ATOM 962 C CA . THR A 1 123 ? -19.448 -3.533 21.662 1.00 97.19 123 THR A CA 1
ATOM 963 C C . THR A 1 123 ? -20.890 -3.459 22.161 1.00 97.19 123 THR A C 1
ATOM 965 O O . THR A 1 123 ? -21.170 -3.913 23.267 1.00 97.19 123 THR A O 1
ATOM 968 N N . SER A 1 124 ? -21.829 -3.002 21.325 1.00 96.81 124 SER A N 1
ATOM 969 C CA . SER A 1 124 ? -23.253 -2.926 21.692 1.00 96.81 124 SER A CA 1
ATOM 970 C C . SER A 1 124 ? -23.871 -4.302 21.985 1.00 96.81 124 SER A C 1
ATOM 972 O O . SER A 1 124 ? -24.638 -4.461 22.941 1.00 96.81 124 SER A O 1
ATOM 974 N N . LEU A 1 125 ? -23.508 -5.329 21.207 1.00 97.38 125 LEU A N 1
ATOM 975 C CA . LEU A 1 125 ? -23.911 -6.710 21.481 1.00 97.38 125 LEU A CA 1
ATOM 976 C C . LEU A 1 125 ? -23.346 -7.201 22.818 1.00 97.38 125 LEU A C 1
ATOM 978 O O . LEU A 1 125 ? -24.063 -7.841 23.585 1.00 97.38 125 LEU A O 1
ATOM 982 N N . THR A 1 126 ? -22.091 -6.870 23.123 1.00 96.81 126 THR A N 1
ATOM 983 C CA . THR A 1 126 ? -21.440 -7.233 24.390 1.00 96.81 126 THR A CA 1
ATOM 984 C C . THR A 1 126 ? -22.129 -6.567 25.583 1.00 96.81 126 THR A C 1
ATOM 986 O O . THR A 1 126 ? -22.389 -7.229 26.589 1.00 96.81 126 THR A O 1
ATOM 989 N N . GLU A 1 127 ? -22.495 -5.290 25.464 1.00 97.62 127 GLU A N 1
ATOM 990 C CA . GLU A 1 127 ? -23.279 -4.570 26.476 1.00 97.62 127 GLU A CA 1
ATOM 991 C C . GLU A 1 127 ? -24.655 -5.213 26.685 1.00 97.62 127 GLU A C 1
ATOM 993 O O . GLU A 1 127 ? -25.046 -5.477 27.823 1.00 97.62 127 GLU A O 1
ATOM 998 N N . SER A 1 128 ? -25.349 -5.557 25.596 1.00 97.50 128 SER A N 1
ATOM 999 C CA . SER A 1 128 ? -26.653 -6.233 25.655 1.00 97.50 128 SER A CA 1
ATOM 1000 C C . SER A 1 128 ? -26.559 -7.598 26.347 1.00 97.50 128 SER A C 1
ATOM 1002 O O . SER A 1 128 ? -27.415 -7.953 27.157 1.00 97.50 128 SER A O 1
ATOM 1004 N N . VAL A 1 129 ? -25.504 -8.371 26.068 1.00 97.62 129 VAL A N 1
ATOM 1005 C CA . VAL A 1 129 ? -25.241 -9.650 26.748 1.00 97.62 129 VAL A CA 1
ATOM 1006 C C . VAL A 1 129 ? -24.984 -9.434 28.240 1.00 97.62 129 VAL A C 1
ATOM 1008 O O . VAL A 1 129 ? -25.549 -10.160 29.056 1.00 97.62 129 VAL A O 1
ATOM 1011 N N . SER A 1 130 ? -24.184 -8.429 28.606 1.00 97.75 130 SER A N 1
ATOM 1012 C CA . SER A 1 130 ? -23.925 -8.077 30.008 1.00 97.75 130 SER A CA 1
ATOM 1013 C C . SER A 1 130 ? -25.219 -7.729 30.756 1.00 97.75 130 SER A C 1
ATOM 1015 O O . SER A 1 130 ? -25.473 -8.249 31.844 1.00 97.75 130 SER A O 1
ATOM 1017 N N . GLU A 1 131 ? -26.095 -6.931 30.138 1.00 97.56 131 GLU A N 1
ATOM 1018 C CA . GLU A 1 131 ? -27.394 -6.574 30.712 1.00 97.56 131 GLU A CA 1
ATOM 1019 C C . GLU A 1 131 ? -28.299 -7.802 30.905 1.00 97.56 131 GLU A C 1
ATOM 1021 O O . GLU A 1 131 ? -28.917 -7.971 31.961 1.00 97.56 131 GLU A O 1
ATOM 1026 N N . LEU A 1 132 ? -28.370 -8.690 29.908 1.00 97.50 132 LEU A N 1
ATOM 1027 C CA . LEU A 1 132 ? -29.149 -9.926 30.010 1.00 97.50 132 LEU A CA 1
ATOM 1028 C C . LEU A 1 132 ? -28.638 -10.834 31.132 1.00 97.50 132 LEU A C 1
ATOM 1030 O O . LEU A 1 132 ? -29.451 -11.409 31.860 1.00 97.50 132 LEU A O 1
ATOM 1034 N N . LEU A 1 133 ? -27.317 -10.938 31.299 1.00 96.69 133 LEU A N 1
ATOM 1035 C CA . LEU A 1 133 ? -26.714 -11.688 32.400 1.00 96.69 133 LEU A CA 1
ATOM 1036 C C . LEU A 1 133 ? -27.105 -11.087 33.753 1.00 96.69 133 LEU A C 1
ATOM 1038 O O . LEU A 1 133 ? -27.556 -11.830 34.622 1.00 96.69 133 LEU A O 1
ATOM 1042 N N . GLN A 1 134 ? -27.034 -9.762 33.906 1.00 97.38 134 GLN A N 1
ATOM 1043 C CA . GLN A 1 134 ? -27.432 -9.082 35.142 1.00 97.38 134 GLN A CA 1
ATOM 1044 C C . GLN A 1 134 ? -28.920 -9.295 35.469 1.00 97.38 134 GLN A C 1
ATOM 1046 O O . GLN A 1 134 ? -29.280 -9.594 36.609 1.00 97.38 134 GLN A O 1
ATOM 1051 N N . ARG A 1 135 ? -29.802 -9.210 34.466 1.00 96.75 135 ARG A N 1
ATOM 1052 C CA . ARG A 1 135 ? -31.232 -9.513 34.650 1.00 96.75 135 ARG A CA 1
ATOM 1053 C C . ARG A 1 135 ? -31.447 -10.964 35.080 1.00 96.75 135 ARG A C 1
ATOM 1055 O O . ARG A 1 135 ? -32.262 -11.228 35.960 1.00 96.75 135 ARG A O 1
ATOM 1062 N N . ASN A 1 136 ? -30.709 -11.908 34.493 1.00 96.31 136 ASN A N 1
ATOM 1063 C CA . ASN A 1 136 ? -30.810 -13.322 34.847 1.00 96.31 136 ASN A CA 1
ATOM 1064 C C . ASN A 1 136 ? -30.337 -13.592 36.286 1.00 96.31 136 ASN A C 1
ATOM 1066 O O . ASN A 1 136 ? -30.991 -14.341 37.017 1.00 96.31 136 ASN A O 1
ATOM 1070 N N . THR A 1 137 ? -29.254 -12.937 36.723 1.00 95.75 137 THR A N 1
ATOM 1071 C CA . THR A 1 137 ? -28.788 -13.033 38.113 1.00 95.75 137 THR A CA 1
ATOM 1072 C C . THR A 1 137 ? -29.822 -12.479 39.088 1.00 95.75 137 THR A C 1
ATOM 1074 O O . THR A 1 137 ? -30.145 -13.161 40.056 1.00 95.75 137 THR A O 1
ATOM 1077 N N . THR A 1 138 ? -30.425 -11.320 38.800 1.00 96.00 138 THR A N 1
ATOM 1078 C CA . THR A 1 138 ? -31.473 -10.737 39.657 1.00 96.00 138 THR A CA 1
ATOM 1079 C C . THR A 1 138 ? -32.699 -11.644 39.756 1.00 96.00 138 THR A C 1
ATOM 1081 O O . THR A 1 138 ? -33.155 -11.934 40.859 1.00 96.00 138 THR A O 1
ATOM 1084 N N . LEU A 1 139 ? -33.193 -12.175 38.632 1.00 96.44 139 LEU A N 1
ATOM 1085 C CA . LEU A 1 139 ? -34.310 -13.130 38.649 1.00 96.44 139 LEU A CA 1
ATOM 1086 C C . LEU A 1 139 ? -33.976 -14.391 39.457 1.00 96.44 139 LEU A C 1
ATOM 1088 O O . LEU A 1 139 ? -34.825 -14.925 40.170 1.00 96.44 139 LEU A O 1
ATOM 1092 N N . THR A 1 140 ? -32.732 -14.866 39.375 1.00 95.88 140 THR A N 1
ATOM 1093 C CA . THR A 1 140 ? -32.270 -16.013 40.166 1.00 95.88 140 THR A CA 1
ATOM 1094 C C . THR A 1 140 ? -32.286 -15.698 41.664 1.00 95.88 140 THR A C 1
ATOM 1096 O O . THR A 1 140 ? -32.729 -16.530 42.460 1.00 95.88 140 THR A O 1
ATOM 1099 N N . GLU A 1 141 ? -31.854 -14.502 42.064 1.00 96.81 141 GLU A N 1
ATOM 1100 C CA . GLU A 1 141 ? -31.910 -14.043 43.457 1.00 96.81 141 GLU A CA 1
ATOM 1101 C C . GLU A 1 141 ? -33.354 -13.914 43.966 1.00 96.81 141 GLU A C 1
ATOM 1103 O O . GLU A 1 141 ? -33.658 -14.374 45.072 1.00 96.81 141 GLU A O 1
ATOM 1108 N N . GLU A 1 142 ? -34.264 -13.372 43.153 1.00 97.19 142 GLU A N 1
ATOM 1109 C CA . GLU A 1 142 ? -35.694 -13.289 43.472 1.00 97.19 142 GLU A CA 1
ATOM 1110 C C . GLU A 1 142 ? -36.311 -14.680 43.674 1.00 97.19 142 GLU A C 1
ATOM 1112 O O . GLU A 1 142 ? -36.991 -14.924 44.677 1.00 97.19 142 GLU A O 1
ATOM 1117 N N . LEU A 1 143 ? -36.015 -15.630 42.780 1.00 96.62 143 LEU A N 1
ATOM 1118 C CA . LEU A 1 143 ? -36.448 -17.022 42.928 1.00 96.62 143 LEU A CA 1
ATOM 1119 C C . LEU A 1 143 ? -35.915 -17.645 44.224 1.00 96.62 143 LEU A C 1
ATOM 1121 O O . LEU A 1 143 ? -36.669 -18.289 44.960 1.00 96.62 143 LEU A O 1
ATOM 1125 N N . GLN A 1 144 ? -34.639 -17.427 44.551 1.00 96.75 144 GLN A N 1
ATOM 1126 C CA . GLN A 1 144 ? -34.068 -17.903 45.813 1.00 96.75 144 GLN A CA 1
ATOM 1127 C C . GLN A 1 144 ? -34.756 -17.275 47.034 1.00 96.75 144 GLN A C 1
ATOM 1129 O O . GLN A 1 144 ? -34.995 -17.971 48.027 1.00 96.75 144 GLN A O 1
ATOM 1134 N N . ALA A 1 145 ? -35.105 -15.988 46.981 1.00 96.44 145 ALA A N 1
ATOM 1135 C CA . ALA A 1 145 ? -35.814 -15.304 48.059 1.00 96.44 145 ALA A CA 1
ATOM 1136 C C . ALA A 1 145 ? -37.226 -15.879 48.273 1.00 96.44 145 ALA A C 1
ATOM 1138 O O . ALA A 1 145 ? -37.595 -16.196 49.411 1.00 96.44 145 ALA A O 1
ATOM 1139 N N . LEU A 1 146 ? -37.982 -16.104 47.194 1.00 96.38 146 LEU A N 1
ATOM 1140 C CA . LEU A 1 146 ? -39.312 -16.722 47.250 1.00 96.38 146 LEU A CA 1
ATOM 1141 C C . LEU A 1 146 ? -39.263 -18.161 47.784 1.00 96.38 146 LEU A C 1
ATOM 1143 O O . LEU A 1 146 ? -40.115 -18.564 48.583 1.00 96.38 146 LEU A O 1
ATOM 1147 N N . LEU A 1 147 ? -38.245 -18.939 47.405 1.00 96.38 147 LEU A N 1
ATOM 1148 C CA . LEU A 1 147 ? -38.035 -20.288 47.944 1.00 96.38 147 LEU A CA 1
ATOM 1149 C C . LEU A 1 147 ? -37.733 -20.266 49.450 1.00 96.38 147 LEU A C 1
ATOM 1151 O O . LEU A 1 147 ? -38.277 -21.080 50.208 1.00 96.38 147 LEU A O 1
ATOM 1155 N N . ARG A 1 148 ? -36.918 -19.313 49.919 1.00 96.50 148 ARG A N 1
ATOM 1156 C CA . ARG A 1 148 ? -36.663 -19.120 51.359 1.00 96.50 148 ARG A CA 1
ATOM 1157 C C . ARG A 1 148 ? -37.945 -18.764 52.111 1.00 96.50 148 ARG A C 1
ATOM 1159 O O . ARG A 1 148 ? -38.173 -19.305 53.195 1.00 96.50 148 ARG A O 1
ATOM 1166 N N . GLN A 1 149 ? -38.791 -17.904 51.540 1.00 95.56 149 GLN A N 1
ATOM 1167 C CA . GLN A 1 149 ? -40.074 -17.535 52.141 1.00 95.56 149 GLN A CA 1
ATOM 1168 C C . GLN A 1 149 ? -41.014 -18.739 52.252 1.00 95.56 149 GLN A C 1
ATOM 1170 O O . GLN A 1 149 ? -41.538 -18.986 53.337 1.00 95.56 149 GLN A O 1
ATOM 1175 N N . ASN A 1 150 ? -41.165 -19.526 51.183 1.00 95.88 150 ASN A N 1
ATOM 1176 C CA . ASN A 1 150 ? -41.948 -20.765 51.218 1.00 95.88 150 ASN A CA 1
ATOM 1177 C C . ASN A 1 150 ? -41.436 -21.721 52.297 1.00 95.88 150 ASN A C 1
ATOM 1179 O O . ASN A 1 150 ? -42.208 -22.195 53.121 1.00 95.88 150 ASN A O 1
ATOM 1183 N N . THR A 1 151 ? -40.120 -21.929 52.367 1.00 94.94 151 THR A N 1
ATOM 1184 C CA . THR A 1 151 ? -39.514 -22.794 53.392 1.00 94.94 151 THR A CA 1
ATOM 1185 C C . THR A 1 151 ? -39.831 -22.303 54.810 1.00 94.94 151 THR A C 1
ATOM 1187 O O . THR A 1 151 ? -40.099 -23.108 55.704 1.00 94.94 151 THR A O 1
ATOM 1190 N N . LYS A 1 152 ? -39.830 -20.982 55.035 1.00 93.12 152 LYS A N 1
ATOM 1191 C CA . LYS A 1 152 ? -40.192 -20.377 56.324 1.00 93.12 152 LYS A CA 1
ATOM 1192 C C . LYS A 1 152 ? -41.672 -20.581 56.653 1.00 93.12 152 LYS A C 1
ATOM 1194 O O . LYS A 1 152 ? -41.971 -20.982 57.774 1.00 93.12 152 LYS A O 1
ATOM 1199 N N . LEU A 1 153 ? -42.566 -20.351 55.690 1.00 94.19 153 LEU A N 1
ATOM 1200 C CA . LEU A 1 153 ? -44.004 -20.590 55.850 1.00 94.19 153 LEU A CA 1
ATOM 1201 C C . LEU A 1 153 ? -44.283 -22.064 56.174 1.00 94.19 153 LEU A C 1
ATOM 1203 O O . LEU A 1 153 ? -44.992 -22.347 57.134 1.00 94.19 153 LEU A O 1
ATOM 1207 N N . THR A 1 154 ? -43.651 -23.004 55.464 1.00 93.88 154 THR A N 1
ATOM 1208 C CA . THR A 1 154 ? -43.772 -24.445 55.741 1.00 93.88 154 THR A CA 1
ATOM 1209 C C . THR A 1 154 ? -43.350 -24.791 57.170 1.00 93.88 154 THR A C 1
ATOM 1211 O O . THR A 1 154 ? -44.035 -25.556 57.847 1.00 93.88 154 THR A O 1
ATOM 1214 N N . ARG A 1 155 ? -42.255 -24.199 57.669 1.00 93.75 155 ARG A N 1
ATOM 1215 C CA . ARG A 1 155 ? -41.835 -24.378 59.071 1.00 93.75 155 ARG A CA 1
ATOM 1216 C C . ARG A 1 155 ? -42.847 -23.799 60.058 1.00 93.75 155 ARG A C 1
ATOM 1218 O O . ARG A 1 155 ? -43.154 -24.462 61.037 1.00 93.75 155 ARG A O 1
ATOM 1225 N N . GLN A 1 156 ? -43.395 -22.611 59.792 1.00 94.56 156 GLN A N 1
ATOM 1226 C CA . GLN A 1 156 ? -44.416 -22.002 60.654 1.00 94.56 156 GLN A CA 1
ATOM 1227 C C . GLN A 1 156 ? -45.684 -22.855 60.738 1.00 94.56 156 GLN A C 1
ATOM 1229 O O . GLN A 1 156 ? -46.218 -23.040 61.827 1.00 94.56 156 GLN A O 1
ATOM 1234 N N . VAL A 1 157 ? -46.136 -23.405 59.607 1.00 94.12 157 VAL A N 1
ATOM 1235 C CA . VAL A 1 157 ? -47.267 -24.343 59.575 1.00 94.12 157 VAL A CA 1
ATOM 1236 C C . VAL A 1 157 ? -46.960 -25.577 60.425 1.00 94.12 157 VAL A C 1
ATOM 1238 O O . VAL A 1 157 ? -47.789 -25.984 61.236 1.00 94.12 157 VAL A O 1
ATOM 1241 N N . HIS A 1 158 ? -45.759 -26.145 60.290 1.00 93.12 158 HIS A N 1
ATOM 1242 C CA . HIS A 1 158 ? -45.346 -27.307 61.075 1.00 93.12 158 HIS A CA 1
ATOM 1243 C C . HIS A 1 158 ? -45.268 -27.012 62.585 1.00 93.12 158 HIS A C 1
ATOM 1245 O O . HIS A 1 158 ? -45.730 -27.818 63.392 1.00 93.12 158 HIS A O 1
ATOM 1251 N N . ASP A 1 159 ? -44.730 -25.858 62.982 1.00 93.12 159 ASP A N 1
ATOM 1252 C CA . ASP A 1 159 ? -44.649 -25.443 64.388 1.00 93.12 159 ASP A CA 1
ATOM 1253 C C . ASP A 1 159 ? -46.033 -25.201 64.995 1.00 93.12 159 ASP A C 1
ATOM 1255 O O . ASP A 1 159 ? -46.297 -25.643 66.114 1.00 93.12 159 ASP A O 1
ATOM 1259 N N . LEU A 1 160 ? -46.933 -24.552 64.248 1.00 93.75 160 LEU A N 1
ATOM 1260 C CA . LEU A 1 160 ? -48.308 -24.333 64.686 1.00 93.75 160 LEU A CA 1
ATOM 1261 C C . LEU A 1 160 ? -49.050 -25.662 64.865 1.00 93.75 160 LEU A C 1
ATOM 1263 O O . LEU A 1 160 ? -49.729 -25.838 65.873 1.00 93.75 160 LEU A O 1
ATOM 1267 N N . SER A 1 161 ? -48.869 -26.609 63.937 1.00 93.12 161 SER A N 1
ATOM 1268 C CA . SER A 1 161 ? -49.418 -27.964 64.067 1.00 93.12 161 SER A CA 1
ATOM 1269 C C . SER A 1 161 ? -48.930 -28.633 65.351 1.00 93.12 161 SER A C 1
ATOM 1271 O O . SER A 1 161 ? -49.748 -29.076 66.150 1.00 93.12 161 SER A O 1
ATOM 1273 N N . ARG A 1 162 ? -47.613 -28.619 65.614 1.00 92.25 162 ARG A N 1
ATOM 1274 C CA . ARG A 1 162 ? -47.047 -29.185 66.852 1.00 92.25 162 ARG A CA 1
ATOM 1275 C C . ARG A 1 162 ? -47.595 -28.515 68.111 1.00 92.25 162 ARG A C 1
ATOM 1277 O O . ARG A 1 162 ? -47.788 -29.186 69.122 1.00 92.25 162 ARG A O 1
ATOM 1284 N N . HIS A 1 163 ? -47.836 -27.206 68.068 1.00 91.75 163 HIS A N 1
ATOM 1285 C CA . HIS A 1 163 ? -48.405 -26.479 69.199 1.00 91.75 163 HIS A CA 1
ATOM 1286 C C . HIS A 1 163 ? -49.869 -26.860 69.454 1.00 91.75 163 HIS A C 1
ATOM 1288 O O . HIS A 1 163 ? -50.241 -27.082 70.605 1.00 91.75 163 HIS A O 1
ATOM 1294 N N . ILE A 1 164 ? -50.678 -26.991 68.396 1.00 92.56 164 ILE A N 1
ATOM 1295 C CA . ILE A 1 164 ? -52.066 -27.468 68.490 1.00 92.56 164 ILE A CA 1
ATOM 1296 C C . ILE A 1 164 ? -52.104 -28.896 69.043 1.00 92.56 164 ILE A C 1
ATOM 1298 O O . ILE A 1 164 ? -52.882 -29.166 69.959 1.00 92.56 164 ILE A O 1
ATOM 1302 N N . ASP A 1 165 ? -51.247 -29.791 68.547 1.00 88.50 165 ASP A N 1
ATOM 1303 C CA . ASP A 1 165 ? -51.167 -31.174 69.030 1.00 88.50 165 ASP A CA 1
ATOM 1304 C C . ASP A 1 165 ? -50.779 -31.223 70.518 1.00 88.50 165 ASP A C 1
ATOM 1306 O O . ASP A 1 165 ? -51.378 -31.965 71.299 1.00 88.50 165 ASP A O 1
ATOM 1310 N N . GLY A 1 166 ? -49.833 -30.375 70.938 1.00 87.50 166 GLY A N 1
ATOM 1311 C CA . GLY A 1 166 ? -49.426 -30.232 72.337 1.00 87.50 166 GLY A CA 1
ATOM 1312 C C . GLY A 1 166 ? -50.549 -29.725 73.247 1.00 87.50 166 GLY A C 1
ATOM 1313 O O . GLY A 1 166 ? -50.832 -30.353 74.266 1.00 87.50 166 GLY A O 1
ATOM 1314 N N . LEU A 1 167 ? -51.233 -28.641 72.859 1.00 86.69 167 LEU A N 1
ATOM 1315 C CA . LEU A 1 167 ? -52.394 -28.111 73.592 1.00 86.69 167 LEU A CA 1
ATOM 1316 C C . LEU A 1 167 ? -53.524 -29.144 73.677 1.00 86.69 167 LEU A C 1
ATOM 1318 O O . LEU A 1 167 ? -54.146 -29.301 74.726 1.00 86.69 167 LEU A O 1
ATOM 1322 N N . THR A 1 168 ? -53.768 -29.885 72.595 1.00 84.19 168 THR A N 1
ATOM 1323 C CA . THR A 1 168 ? -54.771 -30.958 72.564 1.00 84.19 168 THR A CA 1
ATOM 1324 C C . THR A 1 168 ? -54.407 -32.087 73.528 1.00 84.19 168 THR A C 1
ATOM 1326 O O . THR A 1 168 ? -55.282 -32.588 74.237 1.00 84.19 168 THR A O 1
ATOM 1329 N N . GLY A 1 169 ? -53.123 -32.454 73.604 1.00 83.00 169 GLY A N 1
ATOM 1330 C CA . GLY A 1 169 ? -52.610 -33.431 74.565 1.00 83.00 169 GLY A CA 1
ATOM 1331 C C . GLY A 1 169 ? -52.726 -32.965 76.019 1.00 83.00 169 GLY A C 1
ATOM 1332 O O . GLY A 1 169 ? -53.126 -33.745 76.880 1.00 83.00 169 GLY A O 1
ATOM 1333 N N . GLU A 1 170 ? -52.448 -31.690 76.295 1.00 83.62 170 GLU A N 1
ATOM 1334 C CA . GLU A 1 170 ? -52.552 -31.106 77.638 1.00 83.62 170 GLU A CA 1
ATOM 1335 C C . GLU A 1 170 ? -54.013 -30.992 78.108 1.00 83.62 170 GLU A C 1
ATOM 1337 O O . GLU A 1 170 ? -54.328 -31.293 79.262 1.00 83.62 170 GLU A O 1
ATOM 1342 N N . ILE A 1 171 ? -54.928 -30.640 77.195 1.00 81.44 171 ILE A N 1
ATOM 1343 C CA . ILE A 1 171 ? -56.376 -30.684 77.436 1.00 81.44 171 ILE A CA 1
ATOM 1344 C C . ILE A 1 171 ? -56.823 -32.124 77.721 1.00 81.44 171 ILE A C 1
ATOM 1346 O O . ILE A 1 171 ? -57.531 -32.349 78.701 1.00 81.44 171 ILE A O 1
A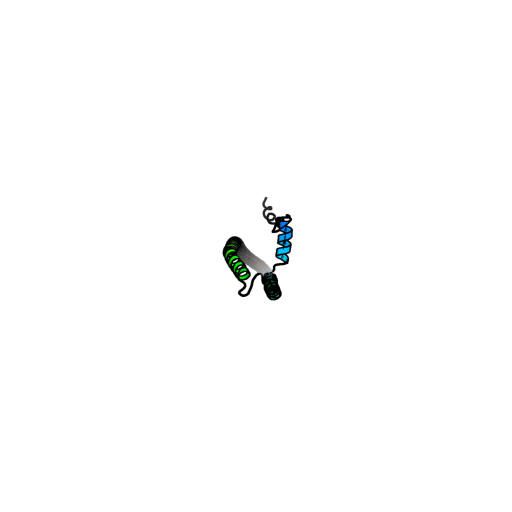TOM 1350 N N . HIS A 1 172 ? -56.380 -33.105 76.924 1.00 78.12 172 HIS A N 1
ATOM 1351 C CA . HIS A 1 172 ? -56.680 -34.520 77.180 1.00 78.12 172 HIS A CA 1
ATOM 1352 C C . HIS A 1 172 ? -56.163 -34.981 78.550 1.00 78.12 172 HIS A C 1
ATOM 1354 O O . HIS A 1 172 ? -56.889 -35.652 79.278 1.00 78.12 172 HIS A O 1
ATOM 1360 N N . ALA A 1 173 ? -54.948 -34.583 78.936 1.00 78.00 173 ALA A N 1
ATOM 1361 C CA . ALA A 1 173 ? -54.351 -34.941 80.221 1.00 78.00 173 ALA A CA 1
ATOM 1362 C C . ALA A 1 173 ? -55.072 -34.310 81.427 1.00 78.00 173 ALA A C 1
ATOM 1364 O O . ALA A 1 173 ? -55.115 -34.918 82.490 1.00 78.00 173 ALA A O 1
ATOM 1365 N N . ARG A 1 174 ? -55.655 -33.111 81.277 1.00 75.00 174 ARG A N 1
ATOM 1366 C CA . ARG A 1 174 ? -56.452 -32.448 82.331 1.00 75.00 174 ARG A CA 1
ATOM 1367 C C . ARG A 1 174 ? -57.882 -32.977 82.465 1.00 75.00 174 ARG A C 1
ATOM 1369 O O . ARG A 1 174 ? -58.506 -32.730 83.492 1.00 75.00 174 ARG A O 1
ATOM 1376 N N . ILE A 1 175 ? -58.414 -33.624 81.428 1.00 70.88 175 ILE A N 1
ATOM 1377 C CA . ILE A 1 175 ? -59.790 -34.149 81.389 1.00 70.88 175 ILE A CA 1
ATOM 1378 C C . ILE A 1 175 ? -59.824 -35.661 81.687 1.00 70.88 175 ILE A C 1
ATOM 1380 O O . ILE A 1 175 ? -60.878 -36.190 82.038 1.00 70.88 175 ILE A O 1
ATOM 1384 N N . ALA A 1 176 ? -58.688 -36.358 81.593 1.00 51.22 176 ALA A N 1
ATOM 1385 C CA . ALA A 1 176 ? -58.566 -37.750 82.016 1.00 51.22 176 ALA A CA 1
ATOM 1386 C C . ALA A 1 176 ? -58.582 -37.861 83.566 1.00 51.22 176 ALA A C 1
ATOM 1388 O O . ALA A 1 176 ? -57.811 -37.149 84.211 1.00 51.22 176 ALA A O 1
ATOM 1389 N N . PRO A 1 177 ? -59.467 -38.694 84.154 1.00 54.12 177 PRO A N 1
ATOM 1390 C CA . PRO A 1 177 ? -59.679 -38.815 85.603 1.00 54.12 177 PRO A CA 1
ATOM 1391 C C . PRO A 1 177 ? -58.556 -39.539 86.356 1.00 54.12 177 PRO A C 1
ATOM 1393 O O . PRO A 1 177 ? -57.881 -40.402 85.747 1.00 54.12 177 PRO A O 1
#

Foldseek 3Di:
DDPDDPPPPPDPCPPVQPPDHPDPVSVVVVVCVVQDDPVNVVVVVVVVVVVLVVVQVVDPPRPQDPVRPVVVVVVVVVVVVVVVVVVVVVVVVVVVVVVVVVVVVVVVVVVVVVVVVVVVVVVVVVVVVVVVVVVVVVVVVVVVVVVVVVVVVVVVVVVVVVVVVVVVVVVVVVPDD